Protein AF-A0A532D5L5-F1 (afdb_monomer_lite)

Radius of gyration: 14.01 Å; chains: 1; bounding box: 35×18×30 Å

Secondary structure (DSSP, 8-state):
-PPPTT-HHHHHHHHTT--HHHHHHHHHHTTPPPHHHHHHHHHHTTSS-HHHHHHHH--

Foldseek 3Di:
DAADDDDPQLVVCVVVVHDPVVSVVSCVVSVNQALLRVVVVCVVVVNDNNVVSCVVRPD

pLDDT: mean 79.63, std 10.21, range [46.66, 91.94]

Structure (mmCIF, N/CA/C/O backbone):
data_AF-A0A532D5L5-F1
#
_entry.id   AF-A0A532D5L5-F1
#
loop_
_atom_site.group_PDB
_atom_site.id
_atom_site.type_symbol
_atom_site.label_atom_id
_atom_site.label_alt_id
_atom_site.label_comp_id
_atom_site.label_asym_id
_atom_site.label_entity_id
_atom_site.label_seq_id
_atom_site.pdbx_PDB_ins_code
_atom_site.Cartn_x
_atom_site.Cartn_y
_atom_site.Cartn_z
_atom_site.occupancy
_atom_site.B_iso_or_equiv
_atom_site.auth_seq_id
_atom_site.auth_comp_id
_atom_site.auth_asym_id
_atom_site.auth_atom_id
_atom_site.pdbx_PDB_model_num
ATOM 1 N N . MET A 1 1 ? -6.901 -8.084 -13.389 1.00 46.66 1 MET A N 1
ATOM 2 C CA . MET A 1 1 ? -5.821 -9.095 -13.419 1.00 46.66 1 MET A CA 1
ATOM 3 C C . MET A 1 1 ? -4.605 -8.472 -12.754 1.00 46.66 1 MET A C 1
ATOM 5 O O . MET A 1 1 ? -4.325 -7.332 -13.105 1.00 46.66 1 MET A O 1
ATOM 9 N N . PRO A 1 2 ? -3.927 -9.135 -11.802 1.00 53.81 2 PRO A N 1
ATOM 10 C CA . PRO A 1 2 ? -2.668 -8.619 -11.274 1.00 53.81 2 PRO A CA 1
ATOM 11 C C . PRO A 1 2 ? -1.630 -8.634 -12.401 1.00 53.81 2 PRO A C 1
ATOM 13 O O . PRO A 1 2 ? -1.535 -9.614 -13.143 1.00 53.81 2 PRO A O 1
ATOM 16 N N . THR A 1 3 ? -0.920 -7.528 -12.595 1.00 56.94 3 THR A N 1
ATOM 17 C CA . THR A 1 3 ? 0.077 -7.409 -13.659 1.00 56.94 3 THR A CA 1
ATOM 18 C C . THR A 1 3 ? 1.338 -8.222 -13.350 1.00 56.94 3 THR A C 1
ATOM 20 O O . THR A 1 3 ? 1.594 -8.557 -12.189 1.00 56.94 3 THR A O 1
ATOM 23 N N . PRO A 1 4 ? 2.118 -8.617 -14.375 1.00 56.75 4 PRO A N 1
ATOM 24 C CA . PRO A 1 4 ? 3.292 -9.457 -14.176 1.00 56.75 4 PRO A CA 1
ATOM 25 C C . PRO A 1 4 ? 4.342 -8.750 -13.315 1.00 56.75 4 PRO A C 1
ATOM 27 O O . PRO A 1 4 ? 4.825 -7.670 -13.656 1.00 56.75 4 PRO A O 1
ATOM 30 N N . VAL A 1 5 ? 4.740 -9.393 -12.217 1.00 59.78 5 VAL A N 1
ATOM 31 C CA . VAL A 1 5 ? 5.844 -8.939 -11.366 1.00 59.78 5 VAL A CA 1
ATOM 32 C C . VAL A 1 5 ? 7.141 -8.997 -12.186 1.00 59.78 5 VAL A C 1
ATOM 34 O O . VAL A 1 5 ? 7.633 -10.078 -12.501 1.00 59.78 5 VAL A O 1
ATOM 37 N N . GLY A 1 6 ? 7.688 -7.833 -12.556 1.00 63.16 6 GLY A N 1
ATOM 38 C CA . GLY A 1 6 ? 8.959 -7.724 -13.287 1.00 63.16 6 GLY A CA 1
ATOM 39 C C . GLY A 1 6 ? 8.839 -7.495 -14.799 1.00 63.16 6 GLY A C 1
ATOM 40 O O . GLY A 1 6 ? 9.592 -8.093 -15.571 1.00 63.16 6 GLY A O 1
ATOM 41 N N . SER A 1 7 ? 7.934 -6.618 -15.231 1.00 67.75 7 SER A N 1
ATOM 42 C CA . SER A 1 7 ? 7.894 -6.107 -16.608 1.00 67.75 7 SER A CA 1
ATOM 43 C C . SER A 1 7 ? 9.206 -5.414 -17.016 1.00 67.75 7 SER A C 1
ATOM 45 O O . SER A 1 7 ? 9.914 -4.815 -16.200 1.00 67.75 7 SER A O 1
ATOM 47 N N . ASP A 1 8 ? 9.543 -5.450 -18.305 1.00 70.12 8 ASP A N 1
ATOM 48 C CA . ASP A 1 8 ? 10.733 -4.768 -18.829 1.00 70.12 8 ASP A CA 1
ATOM 49 C C . ASP A 1 8 ? 10.663 -3.241 -18.671 1.00 70.12 8 ASP A C 1
ATOM 51 O O . ASP A 1 8 ? 11.708 -2.581 -18.631 1.00 70.12 8 ASP A O 1
ATOM 55 N N . ARG A 1 9 ? 9.456 -2.673 -18.512 1.00 73.69 9 ARG A N 1
ATOM 56 C CA . ARG A 1 9 ? 9.278 -1.234 -18.264 1.00 73.69 9 ARG A CA 1
ATOM 57 C C . ARG A 1 9 ? 9.791 -0.805 -16.892 1.00 73.69 9 ARG A C 1
ATOM 59 O O . ARG A 1 9 ? 10.248 0.328 -16.785 1.00 73.69 9 ARG A O 1
ATOM 66 N N . ILE A 1 10 ? 9.783 -1.684 -15.884 1.00 76.62 10 ILE A N 1
ATOM 67 C CA . ILE A 1 10 ? 10.335 -1.369 -14.557 1.00 76.62 10 ILE A CA 1
ATOM 68 C C . ILE A 1 10 ? 11.800 -1.790 -14.411 1.00 76.62 10 ILE A C 1
ATOM 70 O O . ILE A 1 10 ? 12.583 -1.113 -13.748 1.00 76.62 10 ILE A O 1
ATOM 74 N N . LYS A 1 11 ? 12.227 -2.855 -15.102 1.00 78.25 11 LYS A N 1
ATOM 75 C CA . LYS A 1 11 ? 13.621 -3.333 -15.054 1.00 78.25 11 LYS A CA 1
ATOM 76 C C . LYS A 1 11 ? 14.625 -2.306 -15.583 1.00 78.25 11 LYS A C 1
ATOM 78 O O . LYS A 1 11 ? 15.690 -2.148 -14.991 1.00 78.25 11 LYS A O 1
ATOM 83 N N . ARG A 1 12 ? 14.299 -1.597 -16.671 1.00 80.44 12 ARG A N 1
ATOM 84 C CA . ARG A 1 12 ? 15.173 -0.562 -17.263 1.00 80.44 12 ARG A CA 1
ATOM 85 C C . ARG A 1 12 ? 15.468 0.599 -16.299 1.00 80.44 12 ARG A C 1
ATOM 87 O O . ARG A 1 12 ? 16.645 0.856 -16.053 1.00 80.44 12 ARG A O 1
ATOM 94 N N . PRO A 1 13 ? 14.464 1.281 -15.716 1.00 78.38 13 PRO A N 1
ATOM 95 C CA . PRO A 1 13 ? 14.713 2.361 -14.764 1.00 78.38 13 PRO A CA 1
ATOM 96 C C . PRO A 1 1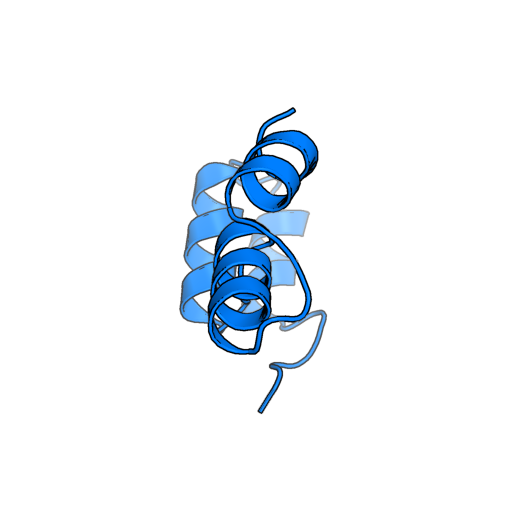3 ? 15.353 1.873 -13.454 1.00 78.38 13 PRO A C 1
ATOM 98 O O . PRO A 1 13 ? 16.159 2.604 -12.885 1.00 78.38 13 PRO A O 1
ATOM 101 N N . ILE A 1 14 ? 15.105 0.629 -13.014 1.00 81.44 14 ILE A N 1
ATOM 102 C CA . ILE A 1 14 ? 15.838 0.033 -11.879 1.00 81.44 14 ILE A CA 1
ATOM 103 C C . ILE A 1 14 ? 17.338 -0.078 -12.193 1.00 81.44 14 ILE A C 1
ATOM 105 O O . ILE A 1 14 ? 18.168 0.348 -11.391 1.00 81.44 14 ILE A O 1
ATOM 109 N N . GLN A 1 15 ? 17.703 -0.612 -13.366 1.00 83.88 15 GLN A N 1
ATOM 110 C CA . GLN A 1 15 ? 19.109 -0.714 -13.788 1.00 83.88 15 GLN A CA 1
ATOM 111 C C . GLN A 1 15 ? 19.764 0.662 -13.961 1.00 83.88 15 GLN A C 1
ATOM 113 O O . GLN A 1 15 ? 20.943 0.827 -13.654 1.00 83.88 15 GLN A O 1
ATOM 118 N N . ALA A 1 16 ? 18.989 1.660 -14.389 1.00 84.69 16 ALA A N 1
ATOM 119 C CA . ALA A 1 16 ? 19.429 3.045 -14.512 1.00 84.69 16 ALA A CA 1
ATOM 120 C C . ALA A 1 16 ? 19.487 3.808 -13.171 1.00 84.69 16 ALA A C 1
ATOM 122 O O . ALA A 1 16 ? 19.833 4.987 -13.175 1.00 84.69 16 ALA A O 1
ATOM 123 N N . LYS A 1 17 ? 19.155 3.168 -12.036 1.00 80.69 17 LYS A N 1
ATOM 124 C CA . LYS A 1 17 ? 19.031 3.809 -10.712 1.00 80.69 17 LYS A CA 1
ATOM 125 C C . LYS A 1 17 ? 18.151 5.065 -10.746 1.00 80.69 17 LYS A C 1
ATOM 127 O O . LYS A 1 17 ? 18.492 6.089 -10.154 1.00 80.69 17 LYS A O 1
ATOM 132 N N . ALA A 1 18 ? 17.033 4.981 -11.462 1.00 83.44 18 ALA A N 1
ATOM 133 C CA . ALA A 1 18 ? 16.067 6.065 -11.536 1.00 83.44 18 ALA A CA 1
ATOM 134 C C . ALA A 1 18 ? 15.529 6.425 -10.135 1.00 83.44 18 ALA A C 1
ATOM 136 O O . ALA A 1 18 ? 15.478 5.555 -9.256 1.00 83.44 18 ALA A O 1
ATOM 137 N N . PRO A 1 19 ? 15.106 7.683 -9.920 1.00 85.75 19 PRO A N 1
ATOM 138 C CA . PRO A 1 19 ? 14.487 8.104 -8.672 1.00 85.75 19 PRO A CA 1
ATOM 139 C C . PRO A 1 19 ? 13.304 7.210 -8.296 1.00 85.75 19 PRO A C 1
ATOM 141 O O . PRO A 1 19 ? 12.511 6.801 -9.147 1.00 85.75 19 PRO A O 1
ATOM 144 N N . THR A 1 20 ? 13.140 6.956 -6.999 1.00 82.69 20 THR A N 1
ATOM 145 C CA . THR A 1 20 ? 12.036 6.144 -6.465 1.00 82.69 20 THR A CA 1
ATOM 146 C C . THR A 1 20 ? 10.664 6.674 -6.893 1.00 82.69 20 THR A C 1
ATOM 148 O O . THR A 1 20 ? 9.745 5.889 -7.112 1.00 82.69 20 THR A O 1
ATOM 151 N N . GLU A 1 21 ? 10.526 7.990 -7.067 1.00 82.81 21 GLU A N 1
ATOM 152 C CA . GLU A 1 21 ? 9.295 8.620 -7.556 1.00 82.81 21 GLU A CA 1
ATOM 153 C C . GLU A 1 21 ? 8.933 8.190 -8.983 1.00 82.81 21 GLU A C 1
ATOM 155 O O . GLU A 1 21 ? 7.765 7.932 -9.274 1.00 82.81 21 GLU A O 1
ATOM 160 N N . ASP A 1 22 ? 9.924 8.065 -9.866 1.00 83.38 22 ASP A N 1
ATOM 161 C CA . ASP A 1 22 ? 9.700 7.637 -11.247 1.00 83.38 22 ASP A CA 1
ATOM 162 C C . ASP A 1 22 ? 9.373 6.143 -11.309 1.00 83.38 22 ASP A C 1
ATOM 164 O O . ASP A 1 22 ? 8.470 5.731 -12.038 1.00 83.38 22 ASP A O 1
ATOM 168 N N . LEU A 1 23 ? 10.024 5.331 -10.470 1.00 82.56 23 LEU A N 1
ATOM 169 C CA . LEU A 1 23 ? 9.684 3.915 -10.313 1.00 82.56 23 LEU A CA 1
ATOM 170 C C . LEU A 1 23 ? 8.252 3.724 -9.796 1.00 82.56 23 LEU A C 1
ATOM 172 O O . LEU A 1 23 ? 7.537 2.844 -10.283 1.00 82.56 23 LEU A O 1
ATOM 176 N N . ALA A 1 24 ? 7.809 4.556 -8.851 1.00 80.44 24 ALA A N 1
ATOM 177 C CA . ALA A 1 24 ? 6.451 4.515 -8.320 1.00 80.44 24 ALA A CA 1
ATOM 178 C C . ALA A 1 24 ? 5.407 4.890 -9.384 1.00 80.44 24 ALA A C 1
ATOM 180 O O . ALA A 1 24 ? 4.397 4.199 -9.513 1.00 80.44 24 ALA A O 1
ATOM 181 N N . LYS A 1 25 ? 5.662 5.929 -10.193 1.00 82.38 25 LYS A N 1
ATOM 182 C CA . LYS A 1 25 ? 4.780 6.311 -11.312 1.00 82.38 25 LYS A CA 1
ATOM 183 C C . LYS A 1 25 ? 4.638 5.183 -12.331 1.00 82.38 25 LYS A C 1
ATOM 185 O O . LYS A 1 25 ? 3.518 4.809 -12.664 1.00 82.38 25 LYS A O 1
ATOM 190 N N . ILE A 1 26 ? 5.757 4.595 -12.759 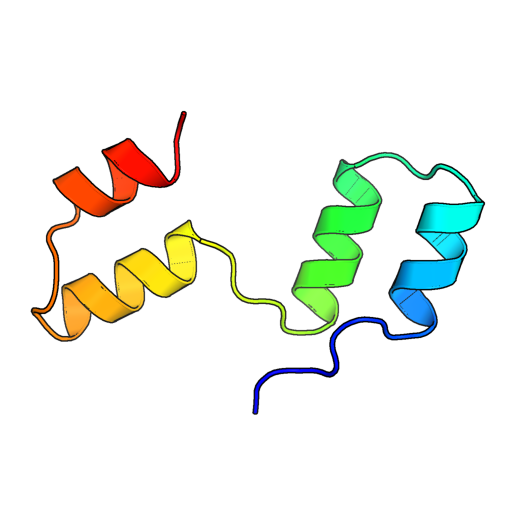1.00 82.44 26 ILE A N 1
ATOM 191 C CA . ILE A 1 26 ? 5.762 3.477 -13.715 1.00 82.44 26 ILE A CA 1
ATOM 192 C C . ILE A 1 26 ? 5.010 2.273 -13.138 1.00 82.44 26 ILE A C 1
ATOM 194 O O . ILE A 1 26 ? 4.209 1.661 -13.837 1.00 82.44 26 ILE A O 1
ATOM 198 N N . SER A 1 27 ? 5.202 1.971 -11.852 1.00 79.88 27 SER A N 1
ATOM 199 C CA . SER A 1 27 ? 4.483 0.879 -11.180 1.00 79.88 27 SER A CA 1
ATOM 200 C C . SER A 1 27 ? 2.968 1.105 -11.165 1.00 79.88 27 SER A C 1
ATOM 202 O O . SER A 1 27 ? 2.207 0.179 -11.439 1.00 79.88 27 SER A O 1
ATOM 204 N N . MET A 1 28 ? 2.518 2.332 -10.879 1.00 78.12 28 MET A N 1
ATOM 205 C CA . MET A 1 28 ? 1.092 2.676 -10.897 1.00 78.12 28 MET A CA 1
ATOM 206 C C . MET A 1 28 ? 0.494 2.586 -12.308 1.00 78.12 28 MET A C 1
ATOM 208 O O . MET A 1 28 ? -0.615 2.079 -12.465 1.00 78.12 28 MET A O 1
ATOM 212 N N . GLU A 1 29 ? 1.223 3.024 -13.339 1.00 79.38 29 GLU A N 1
ATOM 213 C CA . GLU A 1 29 ? 0.805 2.869 -14.742 1.00 79.38 29 GLU A CA 1
ATOM 214 C C . GLU A 1 29 ? 0.708 1.404 -15.171 1.00 79.38 29 GLU A C 1
ATOM 216 O O . GLU A 1 29 ? -0.155 1.037 -15.967 1.00 79.38 29 GLU A O 1
ATOM 221 N N . GLU A 1 30 ? 1.580 0.550 -14.638 1.00 75.38 30 GLU A N 1
ATOM 222 C CA . GLU A 1 30 ? 1.523 -0.894 -14.846 1.00 75.38 30 GLU A CA 1
ATOM 223 C C . GLU A 1 30 ? 0.449 -1.580 -13.994 1.00 75.38 30 GLU A C 1
ATOM 225 O O . GLU A 1 30 ? 0.435 -2.802 -13.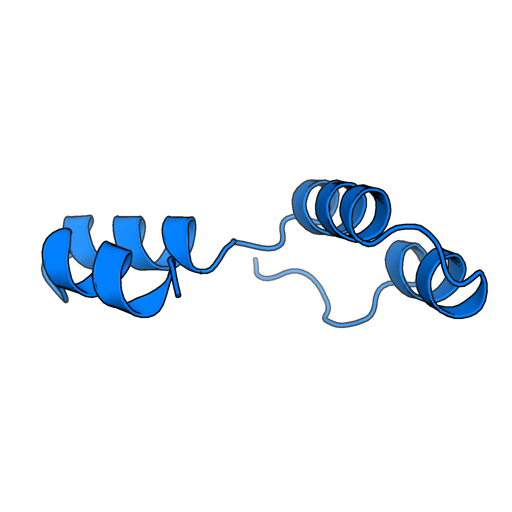899 1.00 75.38 30 GLU A O 1
ATOM 230 N N . GLY A 1 31 ? -0.472 -0.837 -13.378 1.00 73.94 31 GLY A N 1
ATOM 231 C CA . GLY A 1 31 ? -1.5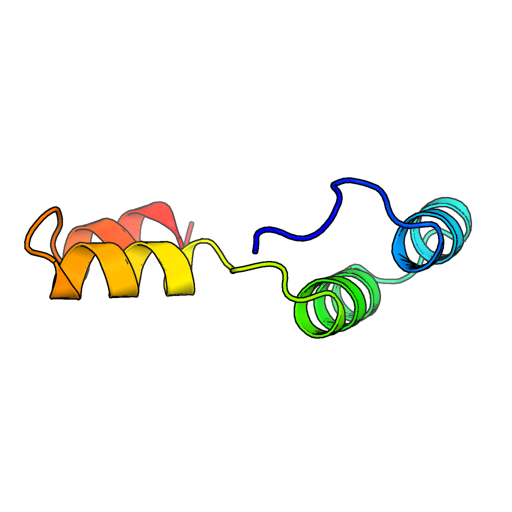92 -1.415 -12.637 1.00 73.94 31 GLY A CA 1
ATOM 232 C C . GLY A 1 31 ? -1.184 -2.076 -11.321 1.00 73.94 31 GLY A C 1
ATOM 233 O O . GLY A 1 31 ? -1.905 -2.943 -10.828 1.00 73.94 31 GLY A O 1
ATOM 234 N N . MET A 1 32 ? -0.035 -1.695 -10.752 1.00 81.75 32 MET A N 1
ATOM 235 C CA . MET A 1 32 ? 0.342 -2.121 -9.409 1.00 81.75 32 MET A CA 1
ATOM 236 C C . MET A 1 32 ? -0.543 -1.415 -8.378 1.00 81.75 32 MET A C 1
ATOM 238 O O . MET A 1 32 ? -0.579 -0.187 -8.299 1.00 81.75 32 MET A O 1
ATOM 242 N N . THR A 1 33 ? -1.235 -2.202 -7.561 1.00 80.00 33 THR A N 1
ATOM 243 C CA . THR A 1 33 ? -2.026 -1.691 -6.440 1.00 80.00 33 THR A CA 1
ATOM 244 C C . THR A 1 33 ? -1.106 -1.332 -5.278 1.00 80.00 33 THR A C 1
ATOM 246 O O . THR A 1 33 ? -0.278 -2.136 -4.847 1.00 80.00 33 THR A O 1
ATOM 249 N N . THR A 1 34 ? -1.255 -0.125 -4.738 1.00 84.94 34 THR A N 1
ATOM 250 C CA . THR A 1 34 ? -0.521 0.298 -3.537 1.00 84.94 34 THR A CA 1
ATOM 251 C C . THR A 1 34 ? -1.080 -0.378 -2.282 1.00 84.94 34 THR A C 1
ATOM 253 O O . THR A 1 34 ? -2.259 -0.722 -2.214 1.00 84.94 34 THR A O 1
ATOM 256 N N . LEU A 1 35 ? -0.257 -0.499 -1.237 1.00 84.06 35 LEU A N 1
ATOM 257 C CA . LEU A 1 35 ? -0.673 -1.079 0.046 1.00 84.06 35 LEU A CA 1
ATOM 258 C C . LEU A 1 35 ? -1.877 -0.347 0.672 1.00 84.06 35 LEU A C 1
ATOM 260 O O . LEU A 1 35 ? -2.732 -0.967 1.300 1.00 84.06 35 LEU A O 1
ATOM 264 N N . VAL A 1 36 ? -1.975 0.973 0.471 1.00 85.12 36 VAL A N 1
ATOM 265 C CA . VAL A 1 36 ? -3.129 1.769 0.914 1.00 85.12 36 VAL A CA 1
ATOM 266 C C . VAL A 1 36 ? -4.383 1.401 0.122 1.00 85.12 36 VAL A C 1
ATOM 268 O O . VAL A 1 36 ? -5.439 1.228 0.721 1.00 85.12 36 VAL A O 1
ATOM 271 N N . GLN A 1 37 ? -4.280 1.280 -1.205 1.00 84.94 37 GLN A N 1
ATOM 272 C CA . GLN A 1 37 ? -5.416 0.937 -2.070 1.00 84.94 37 GLN A CA 1
ATOM 273 C C . GLN A 1 37 ? -5.974 -0.453 -1.737 1.00 84.94 37 GLN A C 1
ATOM 275 O O . GLN A 1 37 ? -7.178 -0.585 -1.536 1.00 84.94 37 GLN A O 1
ATOM 280 N N . ASP A 1 38 ? -5.101 -1.451 -1.584 1.00 87.31 38 ASP A N 1
ATOM 281 C CA . ASP A 1 38 ? -5.482 -2.803 -1.152 1.00 87.31 38 ASP A CA 1
ATOM 282 C C . ASP A 1 38 ? -6.116 -2.794 0.252 1.00 87.31 38 ASP A C 1
ATOM 284 O O . ASP A 1 38 ? -7.150 -3.418 0.494 1.00 87.31 38 ASP A O 1
ATOM 288 N N . GLY A 1 39 ? -5.554 -2.013 1.178 1.00 86.31 39 GLY A N 1
ATOM 289 C CA . GLY A 1 39 ? -6.132 -1.836 2.504 1.00 86.31 39 GLY A CA 1
ATOM 290 C C . GLY A 1 39 ? -7.535 -1.224 2.466 1.00 86.31 39 GLY A C 1
ATOM 291 O O . GLY A 1 39 ? -8.423 -1.697 3.171 1.00 86.31 39 GLY A O 1
ATOM 292 N N . VAL A 1 40 ? -7.767 -0.202 1.635 1.00 88.12 40 VAL A N 1
ATOM 293 C CA . VAL A 1 40 ? -9.094 0.415 1.465 1.00 88.12 40 VAL A CA 1
ATOM 294 C C . VAL A 1 40 ? -10.099 -0.593 0.913 1.00 88.12 40 VAL A C 1
ATOM 296 O O . VAL A 1 40 ? -11.212 -0.670 1.430 1.00 88.12 40 VAL A O 1
ATOM 299 N N . GLU A 1 41 ? -9.710 -1.412 -0.064 1.00 90.38 41 GLU A N 1
ATOM 300 C CA . GLU A 1 41 ? -10.572 -2.471 -0.599 1.00 90.38 41 GLU A CA 1
ATOM 301 C C . GLU A 1 41 ? -10.984 -3.468 0.497 1.00 90.38 41 GLU A C 1
ATOM 303 O O . GLU A 1 41 ? -12.166 -3.778 0.658 1.00 90.38 41 GLU A O 1
ATOM 308 N N . LYS A 1 42 ? -10.036 -3.869 1.351 1.00 89.12 42 LYS A N 1
ATOM 309 C CA . LYS A 1 42 ? -10.295 -4.749 2.502 1.00 89.12 42 LYS A CA 1
ATOM 310 C C . LYS A 1 42 ? -11.180 -4.109 3.571 1.00 89.12 42 LYS A C 1
ATOM 312 O O . LYS A 1 42 ? -11.919 -4.822 4.249 1.00 89.12 42 LYS A O 1
ATOM 317 N N . VAL A 1 43 ? -11.131 -2.784 3.739 1.00 91.31 43 VAL A N 1
ATOM 318 C CA . VAL A 1 43 ? -12.061 -2.060 4.627 1.00 91.31 43 VAL A CA 1
ATOM 319 C C . VAL A 1 43 ? -13.477 -2.118 4.072 1.00 91.31 43 VAL A C 1
ATOM 321 O O . VAL A 1 43 ? -14.408 -2.402 4.821 1.00 91.31 43 VAL A O 1
ATOM 324 N N . LEU A 1 44 ? -13.643 -1.891 2.767 1.00 89.38 44 LEU A N 1
ATOM 325 C CA . LEU A 1 44 ? -14.951 -1.948 2.107 1.00 89.38 44 LEU A CA 1
ATOM 326 C C . LEU A 1 44 ? -15.556 -3.359 2.139 1.00 89.38 44 LEU A C 1
ATOM 328 O O . LEU A 1 44 ? -16.770 -3.499 2.248 1.00 89.38 44 LEU A O 1
ATOM 332 N N . GLN A 1 45 ? -14.717 -4.394 2.113 1.00 91.94 45 GLN A N 1
ATOM 333 C CA . GLN A 1 45 ? -15.123 -5.796 2.273 1.00 91.94 45 GLN A CA 1
ATOM 334 C C . GLN A 1 45 ? -15.388 -6.198 3.740 1.00 91.94 45 GLN A C 1
ATOM 336 O O . GLN A 1 45 ? -15.824 -7.317 4.002 1.00 91.94 45 GLN A O 1
ATOM 341 N N . GLY A 1 46 ? -15.129 -5.313 4.711 1.00 89.50 46 GLY A N 1
ATOM 342 C CA . GLY A 1 46 ? -15.323 -5.587 6.139 1.00 89.50 46 GLY A CA 1
ATOM 343 C C . GLY A 1 46 ? -14.238 -6.462 6.780 1.00 89.50 46 GLY A C 1
ATOM 344 O O . GLY A 1 46 ? -14.412 -6.919 7.907 1.00 89.50 46 GLY A O 1
ATOM 345 N N . HIS A 1 47 ? -13.110 -6.693 6.101 1.00 90.50 47 HIS A N 1
ATOM 346 C CA . HIS A 1 47 ? -12.001 -7.508 6.615 1.00 90.50 47 HIS A CA 1
ATOM 347 C C . HIS A 1 47 ? -11.078 -6.749 7.578 1.00 90.50 47 HIS A C 1
ATOM 349 O O . HIS A 1 47 ? -10.413 -7.359 8.413 1.00 90.50 47 HIS A O 1
ATOM 355 N N . THR A 1 48 ? -11.002 -5.422 7.466 1.00 88.75 48 THR A N 1
ATOM 356 C CA . THR A 1 48 ? -10.164 -4.580 8.331 1.00 88.75 48 THR A CA 1
ATOM 357 C C . THR A 1 48 ? -10.799 -3.204 8.542 1.00 88.75 48 THR A C 1
ATOM 359 O O . THR A 1 48 ? -11.858 -2.896 8.002 1.00 88.75 48 THR A O 1
ATOM 362 N N . THR A 1 49 ? -10.164 -2.355 9.349 1.00 87.25 49 THR A N 1
ATOM 363 C CA . THR A 1 49 ? -10.617 -0.984 9.613 1.00 87.25 49 THR A CA 1
ATOM 364 C C . THR A 1 49 ? -9.634 0.031 9.050 1.00 87.25 49 THR A C 1
ATOM 366 O O . THR A 1 49 ? -8.425 -0.193 9.011 1.00 87.25 49 THR A O 1
ATOM 369 N N . PHE A 1 50 ? -10.139 1.210 8.685 1.00 85.19 50 PHE A N 1
ATOM 370 C CA . PHE A 1 50 ? -9.309 2.287 8.142 1.00 85.19 50 PHE A CA 1
ATOM 371 C C . PHE A 1 50 ? -8.174 2.718 9.091 1.00 85.19 50 PHE A C 1
ATOM 373 O O . PHE A 1 50 ? -7.101 3.118 8.640 1.00 85.19 50 PHE A O 1
ATOM 380 N N . LYS A 1 51 ? -8.374 2.584 10.413 1.00 87.19 51 LYS A N 1
ATOM 381 C CA . LYS A 1 51 ? -7.320 2.807 11.418 1.00 87.19 51 LYS A CA 1
ATOM 382 C C . LYS A 1 51 ? -6.153 1.828 11.265 1.00 87.19 51 LYS A C 1
ATOM 384 O O . 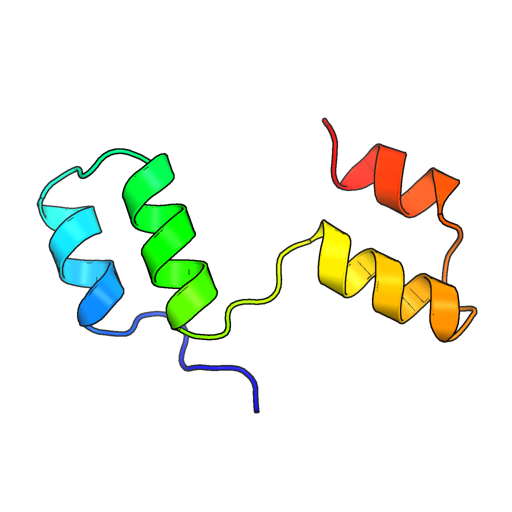LYS A 1 51 ? -5.007 2.261 11.319 1.00 87.19 51 LYS A O 1
ATOM 389 N N . GLN A 1 52 ? -6.432 0.540 11.066 1.00 85.44 52 GLN A N 1
ATOM 390 C CA . GLN A 1 52 ? -5.391 -0.476 10.879 1.00 85.44 52 GLN A CA 1
ATOM 391 C C . GLN A 1 52 ? -4.650 -0.285 9.554 1.00 85.44 52 GLN A C 1
ATOM 393 O O . GLN A 1 52 ? -3.424 -0.329 9.537 1.00 85.44 52 GLN A O 1
ATOM 398 N N . VAL A 1 53 ? -5.372 0.022 8.471 1.00 87.19 53 VAL A N 1
ATOM 399 C CA . VAL A 1 53 ? -4.758 0.310 7.164 1.00 87.19 53 VAL A CA 1
ATOM 400 C C . VAL A 1 53 ? -3.787 1.482 7.259 1.00 87.19 53 VAL A C 1
ATOM 402 O O . VAL A 1 53 ? -2.648 1.367 6.819 1.00 87.19 53 VAL A O 1
ATOM 405 N N . LYS A 1 54 ? -4.195 2.589 7.894 1.00 84.31 54 LYS A N 1
ATOM 406 C CA . LYS A 1 54 ? -3.309 3.742 8.103 1.00 84.31 54 LYS A CA 1
ATOM 407 C C . LYS A 1 54 ? -2.079 3.398 8.942 1.00 84.31 54 LYS A C 1
ATOM 409 O O . LYS A 1 54 ? -0.996 3.848 8.600 1.00 84.31 54 LYS A O 1
ATOM 414 N N . ALA A 1 55 ? -2.234 2.603 10.000 1.00 86.75 55 ALA A N 1
ATOM 415 C CA . ALA A 1 55 ? -1.124 2.228 10.878 1.00 86.75 55 ALA A CA 1
ATOM 416 C C . ALA A 1 55 ? -0.066 1.345 10.191 1.00 86.75 55 ALA A C 1
ATOM 418 O O . ALA A 1 55 ? 1.093 1.358 10.594 1.00 86.75 55 ALA A O 1
ATOM 419 N N . VAL A 1 56 ? -0.461 0.564 9.182 1.00 82.50 56 VAL A N 1
ATOM 420 C CA . VAL A 1 56 ? 0.434 -0.364 8.473 1.00 82.50 56 VAL A CA 1
ATOM 421 C C . VAL A 1 56 ? 0.999 0.254 7.195 1.00 82.50 56 VAL A C 1
ATOM 423 O O . VAL A 1 56 ? 2.156 0.012 6.865 1.00 82.50 56 VAL A O 1
ATOM 426 N N . ALA A 1 57 ? 0.204 1.049 6.478 1.00 79.06 57 ALA A N 1
ATOM 427 C CA . ALA A 1 57 ? 0.608 1.617 5.196 1.00 79.06 57 ALA A CA 1
ATOM 428 C C . ALA A 1 57 ? 1.360 2.954 5.311 1.00 79.06 57 ALA A C 1
ATOM 430 O O . ALA A 1 57 ? 2.005 3.367 4.352 1.00 79.06 57 ALA A O 1
ATOM 431 N N . ILE A 1 58 ? 1.278 3.628 6.462 1.00 69.31 58 ILE A N 1
ATOM 432 C CA . ILE A 1 58 ? 1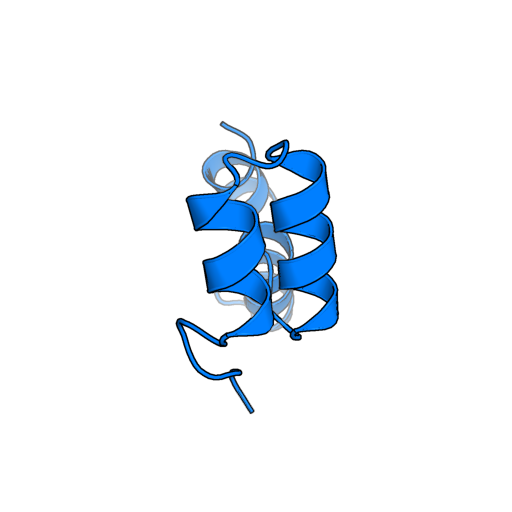.991 4.874 6.757 1.00 69.31 58 ILE A CA 1
ATOM 433 C C . ILE A 1 58 ? 2.890 4.595 7.964 1.00 69.31 58 ILE A C 1
ATOM 435 O O . ILE A 1 58 ? 2.482 4.798 9.108 1.00 69.31 58 ILE A O 1
ATOM 439 N N . LYS A 1 59 ? 4.089 4.074 7.715 1.00 55.03 59 LYS A N 1
ATOM 440 C CA . LYS A 1 59 ? 5.147 3.953 8.719 1.00 55.03 59 LYS A CA 1
ATOM 441 C C . LYS A 1 59 ? 6.423 4.590 8.201 1.00 55.03 59 LYS A C 1
ATOM 443 O O . LYS A 1 59 ? 6.683 4.438 6.989 1.00 55.03 59 LYS A O 1
#

Sequence (59 aa):
MPTPVGSDRIKRPIQAKAPTEDLAKISMEEGMTTLVQDGVEKVLQGHTTFKQVKAVAIK